Protein AF-A0A7S0IUA3-F1 (afdb_monomer_lite)

Sequence (162 aa):
GVTVDDGEFAYEVHWELECDGDKELFGGAPFERAIWLSPSSSCKLTMRDDFENGWGGIYWRGIGQILTMDEGLFEQIHTFTVPDALPSSPPPSPPALPLPPSPSPPPRLLPPDVPLPPLLSPSPPPALRFGVTVDDGEFAYEVHWELECDGDKELFGGAPFE

Secondary structure (DSSP, 8-state):
-EEE---TTGGGEEEEEEETTEEEEEE-SSEEE-----TT-EEEEEEEESSSSTTTT--EEETTEEE-PPTT-SEEEEEEE--SSPPP-PPPPPPPPPPPPPPPPPPPPPPP-PPPPPPP-PPPPP-------B---TTGGG--EEEEETTEEEEEE-SSB-

Structure (mmCIF, N/CA/C/O backbone):
data_AF-A0A7S0IUA3-F1
#
_entry.id   AF-A0A7S0IUA3-F1
#
loop_
_atom_site.group_PDB
_atom_site.id
_atom_site.type_symbol
_atom_site.label_atom_id
_atom_site.label_alt_id
_atom_site.label_comp_id
_atom_site.label_asym_id
_atom_site.label_entity_id
_atom_site.label_seq_id
_atom_site.pdbx_PDB_ins_code
_atom_site.Cartn_x
_atom_site.Cartn_y
_atom_site.Cartn_z
_atom_site.occupancy
_atom_site.B_iso_or_equiv
_atom_site.auth_seq_id
_atom_site.auth_comp_id
_atom_site.auth_asym_id
_atom_site.auth_atom_id
_atom_site.pdbx_PDB_model_num
ATOM 1 N N . GLY A 1 1 ? -8.321 -4.566 1.102 1.00 74.06 1 GLY A N 1
ATOM 2 C CA . GLY A 1 1 ? -6.933 -5.060 1.089 1.00 74.06 1 GLY A CA 1
ATOM 3 C C . GLY A 1 1 ? -6.043 -4.069 0.381 1.00 74.06 1 GLY A C 1
ATOM 4 O O . GLY A 1 1 ? -6.567 -3.145 -0.233 1.00 74.06 1 GLY A O 1
ATOM 5 N N . VAL A 1 2 ? -4.737 -4.261 0.510 1.00 81.06 2 VAL A N 1
ATOM 6 C CA . VAL A 1 2 ? -3.687 -3.583 -0.248 1.00 81.06 2 VAL A CA 1
ATOM 7 C C . VAL A 1 2 ? -3.060 -4.602 -1.190 1.00 81.06 2 VAL A C 1
ATOM 9 O O . VAL A 1 2 ? -2.779 -5.728 -0.786 1.00 81.06 2 VAL A O 1
ATOM 12 N N . THR A 1 3 ? -2.857 -4.189 -2.430 1.00 82.75 3 THR A N 1
ATOM 13 C CA . THR A 1 3 ? -2.305 -4.983 -3.525 1.00 82.75 3 THR A CA 1
ATOM 14 C C . THR A 1 3 ? -1.357 -4.112 -4.326 1.00 82.75 3 THR A C 1
ATOM 16 O O . THR A 1 3 ? -1.696 -2.972 -4.638 1.00 82.75 3 THR A O 1
ATOM 19 N N . VAL A 1 4 ? -0.195 -4.646 -4.670 1.00 82.00 4 VAL A N 1
ATOM 20 C CA . VAL A 1 4 ? 0.762 -4.033 -5.585 1.00 82.00 4 VAL A CA 1
ATOM 21 C C . VAL A 1 4 ? 1.103 -5.066 -6.639 1.00 82.00 4 VAL A C 1
ATOM 23 O O . VAL A 1 4 ? 1.463 -6.194 -6.296 1.00 82.00 4 VAL A O 1
ATOM 26 N N . ASP A 1 5 ? 0.925 -4.679 -7.900 1.00 79.81 5 ASP A N 1
ATOM 27 C CA . ASP A 1 5 ? 1.157 -5.567 -9.037 1.00 79.81 5 ASP A CA 1
ATOM 28 C C . ASP A 1 5 ? 2.613 -6.031 -9.092 1.00 79.81 5 ASP A C 1
ATOM 30 O O . ASP A 1 5 ? 3.524 -5.310 -8.691 1.00 79.81 5 ASP A O 1
ATOM 34 N N . ASP A 1 6 ? 2.822 -7.231 -9.625 1.00 78.88 6 ASP A N 1
ATOM 35 C CA . ASP A 1 6 ? 4.148 -7.675 -10.040 1.00 78.88 6 ASP A CA 1
ATOM 36 C C . ASP A 1 6 ? 4.574 -6.961 -11.333 1.00 78.88 6 ASP A C 1
ATOM 38 O O . ASP A 1 6 ? 3.730 -6.508 -12.115 1.00 78.88 6 ASP A O 1
ATOM 42 N N . GLY A 1 7 ? 5.875 -6.881 -11.595 1.00 72.56 7 GLY A N 1
ATOM 43 C CA . GLY A 1 7 ? 6.377 -6.234 -12.802 1.00 72.56 7 GLY A CA 1
ATOM 44 C C . GLY A 1 7 ? 7.889 -6.302 -12.967 1.00 72.56 7 GLY A C 1
ATOM 45 O O . GLY A 1 7 ? 8.626 -6.680 -12.063 1.00 72.56 7 GLY A O 1
ATOM 46 N N . GLU A 1 8 ? 8.360 -5.897 -14.147 1.00 70.56 8 GLU A N 1
ATOM 47 C CA . GLU A 1 8 ? 9.785 -5.937 -14.516 1.00 70.56 8 GLU A CA 1
ATOM 48 C C . GLU A 1 8 ? 10.671 -5.100 -13.572 1.00 70.56 8 GLU A C 1
ATOM 50 O O . GLU A 1 8 ? 11.826 -5.449 -13.342 1.00 70.56 8 GLU A O 1
ATOM 55 N N . PHE A 1 9 ? 10.098 -4.060 -12.961 1.00 72.12 9 PHE A N 1
ATOM 56 C CA . PHE A 1 9 ? 10.771 -3.120 -12.056 1.00 72.12 9 PHE A CA 1
ATOM 57 C C . PHE A 1 9 ? 10.343 -3.293 -10.593 1.00 72.12 9 PHE A C 1
ATOM 59 O O . PHE A 1 9 ? 10.510 -2.398 -9.770 1.00 72.12 9 PHE A O 1
ATOM 66 N N . ALA A 1 10 ? 9.779 -4.452 -10.239 1.00 73.75 10 ALA A N 1
ATOM 67 C CA . ALA A 1 10 ? 9.229 -4.694 -8.906 1.00 73.75 10 ALA A CA 1
ATOM 68 C C . ALA A 1 10 ? 10.253 -4.519 -7.764 1.00 73.75 10 ALA A C 1
ATOM 70 O O . ALA A 1 10 ? 9.881 -4.174 -6.643 1.00 73.75 10 ALA A O 1
ATOM 71 N N . TYR A 1 11 ? 11.543 -4.705 -8.060 1.00 74.75 11 TYR A N 1
ATOM 72 C CA . TYR A 1 11 ? 12.641 -4.546 -7.105 1.00 74.75 11 TYR A CA 1
ATOM 73 C C . TYR A 1 11 ? 12.950 -3.085 -6.733 1.00 74.75 11 TYR A C 1
ATOM 75 O O . TYR A 1 11 ? 13.645 -2.867 -5.747 1.00 74.75 11 TYR A O 1
ATOM 83 N N . GLU A 1 12 ? 12.457 -2.111 -7.503 1.00 76.81 12 GLU A N 1
ATOM 84 C CA . GLU A 1 12 ? 12.667 -0.663 -7.298 1.00 76.81 12 GLU A CA 1
ATOM 85 C C . GLU A 1 12 ? 11.502 -0.032 -6.515 1.00 76.81 12 GLU A C 1
ATOM 87 O O . GLU A 1 12 ? 11.589 1.085 -6.004 1.00 76.81 12 GLU A O 1
ATOM 92 N N . VAL A 1 13 ? 10.391 -0.768 -6.412 1.00 78.12 13 VAL A N 1
ATOM 93 C CA . VAL A 1 13 ? 9.136 -0.300 -5.835 1.00 78.12 13 VAL A CA 1
ATOM 94 C C . VAL A 1 13 ? 9.175 -0.421 -4.321 1.00 78.12 13 VAL A C 1
ATOM 96 O O . VAL A 1 13 ? 9.210 -1.518 -3.763 1.00 78.12 13 VAL A O 1
ATOM 99 N N . HIS A 1 14 ? 9.051 0.718 -3.644 1.00 86.19 14 HIS A N 1
ATOM 100 C CA . HIS A 1 14 ? 8.936 0.776 -2.194 1.00 86.19 14 HIS A CA 1
ATOM 101 C C . HIS A 1 14 ? 7.779 1.668 -1.775 1.00 86.19 14 HIS A C 1
ATOM 103 O O . HIS A 1 14 ? 7.613 2.773 -2.278 1.00 86.19 14 HIS A O 1
ATOM 109 N N . TRP A 1 15 ? 6.985 1.231 -0.803 1.00 88.62 15 TRP A N 1
ATOM 110 C CA . TRP A 1 15 ? 5.902 2.057 -0.283 1.00 88.62 15 TRP A CA 1
ATOM 111 C C . TRP A 1 15 ? 5.662 1.852 1.203 1.00 88.62 15 TRP A C 1
ATOM 113 O O . TRP A 1 15 ? 6.002 0.827 1.797 1.00 88.62 15 TRP A O 1
ATOM 123 N N . GLU A 1 16 ? 5.063 2.869 1.800 1.00 88.31 16 GLU A N 1
ATOM 124 C CA . GLU A 1 16 ? 4.736 2.943 3.211 1.00 88.31 16 GLU A CA 1
ATOM 125 C C . GLU A 1 16 ? 3.370 3.596 3.381 1.00 88.31 16 GLU A C 1
ATOM 127 O O . GLU A 1 16 ? 3.117 4.659 2.825 1.00 88.31 16 GLU A O 1
ATOM 132 N N . LEU A 1 17 ? 2.495 2.952 4.143 1.00 86.19 17 LEU A N 1
ATOM 133 C CA . LEU A 1 17 ? 1.171 3.434 4.490 1.00 86.19 17 LEU A CA 1
ATOM 134 C C . LEU A 1 17 ? 1.113 3.694 5.998 1.00 86.19 17 LEU A C 1
ATOM 136 O O . LEU A 1 17 ? 1.373 2.808 6.816 1.00 86.19 17 LEU A O 1
ATOM 140 N N . GLU A 1 18 ? 0.737 4.915 6.345 1.00 86.44 18 GLU A N 1
ATOM 141 C CA . GLU A 1 18 ? 0.524 5.380 7.712 1.00 86.44 18 GLU A CA 1
ATOM 142 C C . GLU A 1 18 ? -0.904 5.916 7.812 1.00 86.44 18 GLU A C 1
ATOM 144 O O . GLU A 1 18 ? -1.248 6.828 7.059 1.00 86.44 18 GLU A O 1
ATOM 149 N N . CYS A 1 19 ? -1.737 5.385 8.705 1.00 84.69 19 CYS A N 1
ATOM 150 C CA . CYS A 1 19 ? -3.079 5.919 8.950 1.00 84.69 19 CYS A CA 1
ATOM 151 C C . CYS A 1 19 ? -3.223 6.368 10.405 1.00 84.69 19 CYS A C 1
ATOM 153 O O . CYS A 1 19 ? -2.641 5.787 11.313 1.00 84.69 19 CYS A O 1
ATOM 155 N N . ASP A 1 20 ? -3.936 7.477 10.611 1.00 82.12 20 ASP A N 1
ATOM 156 C CA . ASP A 1 20 ? -4.148 8.136 11.910 1.00 82.12 20 ASP A CA 1
ATOM 157 C C . ASP A 1 20 ? -2.858 8.467 12.699 1.00 82.12 20 ASP A C 1
ATOM 159 O O . ASP A 1 20 ? -2.897 8.768 13.891 1.00 82.12 20 ASP A O 1
ATOM 163 N N . GLY A 1 21 ? -1.716 8.515 12.001 1.00 68.06 21 GLY A N 1
ATOM 164 C CA . GLY A 1 21 ? -0.397 8.807 12.567 1.00 68.06 21 GLY A CA 1
ATOM 165 C C . GLY A 1 21 ? 0.377 7.573 13.038 1.00 68.06 21 GLY A C 1
ATOM 166 O O . GLY A 1 21 ? 1.519 7.723 13.474 1.00 68.06 21 GLY A O 1
ATOM 167 N N . ASP A 1 22 ? -0.199 6.377 12.908 1.00 70.19 22 ASP A N 1
ATOM 168 C CA . ASP A 1 22 ? 0.471 5.107 13.163 1.00 70.19 22 ASP A CA 1
ATOM 169 C C . ASP A 1 22 ? 0.944 4.481 11.844 1.00 70.19 22 ASP A C 1
ATOM 171 O O . ASP A 1 22 ? 0.23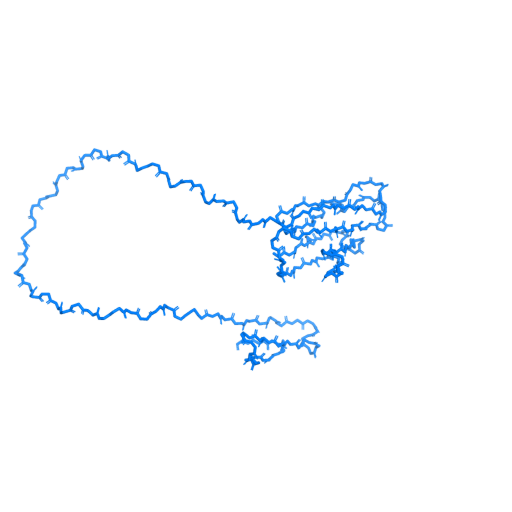1 4.441 10.838 1.00 70.19 22 ASP A O 1
ATOM 175 N N . LYS A 1 23 ? 2.193 4.002 11.823 1.00 67.88 23 LYS A N 1
ATOM 176 C CA . LYS A 1 23 ? 2.744 3.287 10.667 1.00 67.88 23 LYS A CA 1
ATOM 177 C C . LYS A 1 23 ? 2.158 1.883 10.641 1.00 67.88 23 LYS A C 1
ATOM 179 O O . LYS A 1 23 ? 2.546 1.030 11.439 1.00 67.88 23 LYS A O 1
ATOM 184 N N . GLU A 1 24 ? 1.258 1.637 9.704 1.00 73.94 24 GLU A N 1
ATOM 185 C CA . GLU A 1 24 ? 0.489 0.395 9.662 1.00 73.94 24 GLU A CA 1
ATOM 186 C C . GLU A 1 24 ? 1.065 -0.620 8.678 1.00 73.94 24 GLU A C 1
ATOM 188 O O . GLU A 1 24 ? 0.925 -1.828 8.883 1.00 73.94 24 GLU A O 1
ATOM 193 N N . LEU A 1 25 ? 1.711 -0.162 7.598 1.00 84.56 25 LEU A N 1
ATOM 194 C CA . LEU A 1 25 ? 2.167 -1.076 6.559 1.00 84.56 25 LEU A CA 1
ATOM 195 C C . LEU A 1 25 ? 3.319 -0.519 5.724 1.00 84.56 25 LEU A C 1
ATOM 197 O O . LEU A 1 25 ? 3.410 0.673 5.462 1.00 84.56 25 LEU A O 1
ATOM 201 N N . PHE A 1 26 ? 4.193 -1.405 5.265 1.00 88.19 26 PHE A N 1
ATOM 202 C CA . PHE A 1 26 ? 5.214 -1.104 4.270 1.00 88.19 26 PHE A CA 1
ATOM 203 C C . PHE A 1 26 ? 5.432 -2.331 3.391 1.00 88.19 26 PHE A C 1
ATOM 205 O O . PHE A 1 26 ? 5.167 -3.460 3.817 1.00 88.19 26 PHE A O 1
ATOM 212 N N . GLY A 1 27 ? 5.921 -2.118 2.176 1.00 88.31 27 GLY A N 1
ATOM 213 C CA . GLY A 1 27 ? 6.166 -3.207 1.245 1.00 88.31 27 GLY A CA 1
ATOM 214 C C . GLY A 1 27 ? 6.864 -2.757 -0.029 1.00 88.31 27 GLY A C 1
ATOM 215 O O . GLY A 1 27 ? 7.292 -1.609 -0.154 1.00 88.31 27 GLY A O 1
ATOM 216 N N . GLY A 1 28 ? 6.967 -3.700 -0.959 1.00 87.19 28 GLY A N 1
ATOM 217 C CA . GLY A 1 28 ? 7.377 -3.457 -2.336 1.00 87.19 28 GLY A CA 1
ATOM 218 C C . GLY A 1 28 ? 6.394 -4.089 -3.310 1.00 87.19 28 GLY A C 1
ATOM 219 O O . GLY A 1 28 ? 5.208 -4.212 -2.984 1.00 87.19 28 GLY A O 1
ATOM 220 N N . ALA A 1 29 ? 6.885 -4.482 -4.477 1.00 84.12 29 ALA A N 1
ATOM 221 C CA . ALA A 1 29 ? 6.145 -5.259 -5.459 1.00 84.12 29 ALA A CA 1
ATOM 222 C C . ALA A 1 29 ? 6.767 -6.664 -5.621 1.00 84.12 29 ALA A C 1
ATOM 224 O O . ALA A 1 29 ? 7.988 -6.798 -5.522 1.00 84.12 29 ALA A O 1
ATOM 225 N N . PRO A 1 30 ? 5.957 -7.707 -5.877 1.00 85.25 30 PRO A N 1
ATOM 226 C CA . PRO A 1 30 ? 4.509 -7.737 -5.685 1.00 85.25 30 PRO A CA 1
ATOM 227 C C . PRO A 1 30 ? 4.135 -7.735 -4.195 1.00 85.25 30 PRO A C 1
ATOM 229 O O . PRO A 1 30 ? 4.930 -8.099 -3.326 1.00 85.25 30 PRO A O 1
ATOM 232 N N . PHE A 1 31 ? 2.898 -7.351 -3.884 1.00 84.75 31 PHE A N 1
ATOM 233 C CA . PHE A 1 31 ? 2.375 -7.420 -2.519 1.00 84.75 31 PHE A CA 1
ATOM 234 C C . PHE A 1 31 ? 0.868 -7.651 -2.517 1.00 84.75 31 PHE A C 1
ATOM 236 O O . PHE A 1 31 ? 0.150 -7.015 -3.278 1.00 84.75 31 PHE A O 1
ATOM 243 N N . GLU A 1 32 ? 0.364 -8.489 -1.614 1.00 88.19 32 GLU A N 1
ATOM 244 C CA . GLU A 1 32 ? -1.070 -8.650 -1.378 1.00 88.19 32 GLU A CA 1
ATOM 245 C C . GLU A 1 32 ? -1.332 -8.920 0.105 1.00 88.19 32 GLU A C 1
ATOM 247 O O . GLU A 1 32 ? -0.784 -9.849 0.699 1.00 88.19 32 GLU A O 1
ATOM 252 N N . ARG A 1 33 ? -2.161 -8.083 0.737 1.00 81.62 33 ARG A N 1
ATOM 253 C CA . ARG A 1 33 ? -2.582 -8.275 2.129 1.00 81.62 33 ARG A CA 1
ATOM 254 C C . ARG A 1 33 ? -3.939 -7.641 2.402 1.00 81.62 33 ARG A C 1
ATOM 256 O O . ARG A 1 33 ? -4.195 -6.486 2.058 1.00 81.62 33 ARG A O 1
ATOM 263 N N . ALA A 1 34 ? -4.809 -8.356 3.109 1.00 80.88 34 ALA A N 1
ATOM 264 C CA . ALA A 1 34 ? -5.999 -7.754 3.700 1.00 80.88 34 ALA A CA 1
ATOM 265 C C . ALA A 1 34 ? -5.617 -6.915 4.933 1.00 80.88 34 ALA A C 1
ATOM 267 O O . ALA A 1 34 ? -4.919 -7.398 5.819 1.00 80.88 34 ALA A O 1
ATOM 268 N N . ILE A 1 35 ? -6.087 -5.669 4.992 1.00 77.06 35 ILE A N 1
ATOM 269 C CA . ILE A 1 35 ? -5.940 -4.792 6.158 1.00 77.06 35 ILE A CA 1
ATOM 270 C C . ILE A 1 35 ? -7.312 -4.282 6.585 1.00 77.06 35 ILE A C 1
ATOM 272 O O . ILE A 1 35 ? -8.184 -4.078 5.733 1.00 77.06 35 ILE A O 1
ATOM 276 N N . TRP A 1 36 ? -7.478 -4.087 7.889 1.00 76.44 36 TRP A N 1
ATOM 277 C CA . TRP A 1 36 ? -8.691 -3.569 8.510 1.00 76.44 36 TRP A CA 1
ATOM 278 C C . TRP A 1 36 ? -8.389 -2.181 9.053 1.00 76.44 36 TRP A C 1
ATOM 280 O O . TRP A 1 36 ? -7.563 -2.051 9.949 1.00 76.44 36 TRP A O 1
ATOM 290 N N . LEU A 1 37 ? -9.041 -1.166 8.494 1.00 78.81 37 LEU A N 1
ATOM 291 C CA . LEU A 1 37 ? -8.891 0.224 8.911 1.00 78.81 37 LEU A CA 1
ATOM 292 C C . LEU A 1 37 ? -10.236 0.769 9.362 1.00 78.81 37 LEU A C 1
ATOM 294 O O . LEU A 1 37 ? -11.284 0.318 8.885 1.00 78.81 37 LEU A O 1
ATOM 298 N N . SER A 1 38 ? -10.201 1.752 10.256 1.00 80.44 38 SER A N 1
ATOM 299 C CA . SER A 1 38 ? -11.421 2.433 10.667 1.00 80.44 38 SER A CA 1
ATOM 300 C C . SER A 1 38 ? -11.938 3.321 9.527 1.00 80.44 38 SER A C 1
ATOM 302 O O . SER A 1 38 ? -11.151 3.931 8.797 1.00 80.44 38 SER A O 1
ATOM 304 N N . PRO A 1 39 ? -13.263 3.397 9.327 1.00 78.56 39 PRO A N 1
ATOM 305 C CA . PRO A 1 39 ? -13.840 4.337 8.378 1.00 78.56 39 PRO A CA 1
ATOM 306 C C . PRO A 1 39 ? -13.475 5.771 8.772 1.00 78.56 39 PRO A C 1
ATOM 308 O O . PRO A 1 39 ? -13.355 6.090 9.955 1.00 78.56 39 PRO A O 1
ATOM 311 N N . SER A 1 40 ? -13.292 6.638 7.776 1.00 77.94 40 SER A N 1
ATOM 312 C CA . SER A 1 40 ? -12.874 8.033 7.956 1.00 77.94 40 SER A CA 1
ATOM 313 C C . SER A 1 40 ? -11.468 8.249 8.552 1.00 77.94 40 SER A C 1
ATOM 315 O O . SER A 1 40 ? -11.095 9.403 8.771 1.00 77.94 40 SER A O 1
ATOM 317 N N . SER A 1 41 ? -10.657 7.198 8.739 1.00 83.56 41 SER A N 1
ATOM 318 C CA . SER A 1 41 ? -9.236 7.332 9.097 1.00 83.56 41 SER A CA 1
ATOM 319 C C . SER A 1 41 ? -8.454 8.077 8.016 1.00 83.56 41 SER A C 1
ATOM 321 O O . SER A 1 41 ? -8.690 7.887 6.817 1.00 83.56 41 SER A O 1
ATOM 323 N N . SER A 1 42 ? -7.519 8.932 8.430 1.00 84.94 42 SER A N 1
ATOM 324 C CA . SER A 1 42 ? -6.671 9.695 7.510 1.00 84.94 42 SER A CA 1
ATOM 325 C C . SER A 1 42 ? -5.396 8.919 7.220 1.00 84.94 42 SER A C 1
ATOM 327 O O . SER A 1 42 ? -4.575 8.742 8.113 1.00 84.94 42 SER A O 1
ATOM 329 N N . CYS A 1 43 ? -5.197 8.525 5.968 1.00 87.12 43 CYS A N 1
ATOM 330 C CA . CYS A 1 43 ? -4.046 7.759 5.520 1.00 87.12 43 CYS A CA 1
ATOM 331 C C . CYS A 1 43 ? -3.077 8.603 4.685 1.00 87.12 43 CYS A C 1
ATOM 333 O O . CYS A 1 43 ? -3.476 9.459 3.892 1.00 87.12 43 CYS A O 1
ATOM 335 N N . LYS A 1 44 ? -1.789 8.318 4.846 1.00 90.31 44 LYS A N 1
ATOM 336 C CA . LYS A 1 44 ? -0.657 8.873 4.112 1.00 90.31 44 LYS A CA 1
ATOM 337 C C . LYS A 1 44 ? 0.120 7.711 3.503 1.00 90.31 44 LYS A C 1
ATOM 339 O O . LYS A 1 44 ? 0.694 6.900 4.223 1.00 90.31 44 LYS A O 1
ATOM 344 N N . LEU A 1 45 ? 0.120 7.640 2.178 1.00 87.75 45 LEU A N 1
ATOM 345 C CA . LEU A 1 45 ? 0.919 6.710 1.393 1.00 87.75 45 LEU A CA 1
ATOM 346 C C . LEU A 1 45 ? 2.170 7.433 0.892 1.00 87.75 45 LEU A C 1
ATOM 348 O O . LEU A 1 45 ? 2.060 8.395 0.137 1.00 87.75 45 LEU A O 1
ATOM 352 N N . THR A 1 46 ? 3.342 6.954 1.280 1.00 88.25 46 THR A N 1
ATOM 353 C CA . THR A 1 46 ? 4.630 7.371 0.728 1.00 88.25 46 THR A CA 1
ATOM 354 C C . THR A 1 46 ? 5.095 6.308 -0.257 1.00 88.25 46 THR A C 1
ATOM 356 O O . THR A 1 46 ? 5.296 5.159 0.126 1.00 88.25 46 THR A O 1
ATOM 359 N N . MET A 1 47 ? 5.263 6.687 -1.516 1.00 87.44 47 MET A N 1
ATOM 360 C CA . MET A 1 47 ? 5.759 5.854 -2.610 1.00 87.44 47 MET A CA 1
ATOM 361 C C . MET A 1 47 ? 7.185 6.287 -2.930 1.00 87.44 47 MET A C 1
ATOM 363 O O . MET A 1 47 ? 7.463 7.482 -2.976 1.00 87.44 47 MET A O 1
ATOM 367 N N . ARG A 1 48 ? 8.088 5.331 -3.113 1.00 84.75 48 ARG A N 1
ATOM 368 C CA . ARG A 1 48 ? 9.492 5.548 -3.446 1.00 84.75 48 ARG A CA 1
ATOM 369 C C . ARG A 1 48 ? 9.880 4.709 -4.648 1.00 84.75 48 ARG A C 1
ATOM 371 O O . ARG A 1 48 ? 9.343 3.616 -4.849 1.00 84.75 48 ARG A O 1
ATOM 378 N N . ASP A 1 49 ? 10.791 5.270 -5.421 1.00 81.62 49 ASP A N 1
ATOM 379 C CA . ASP A 1 49 ? 11.354 4.685 -6.625 1.00 81.62 49 ASP A CA 1
ATOM 380 C C . ASP A 1 49 ? 12.843 5.033 -6.679 1.00 81.62 49 ASP A C 1
ATOM 382 O O . ASP A 1 49 ? 13.218 6.207 -6.668 1.00 81.62 49 ASP A O 1
ATOM 386 N N . ASP A 1 50 ? 13.689 4.008 -6.699 1.00 75.69 50 ASP A N 1
ATOM 387 C CA . ASP A 1 50 ? 15.140 4.167 -6.604 1.00 75.69 50 ASP A CA 1
ATOM 388 C C . ASP A 1 50 ? 15.776 4.715 -7.892 1.00 75.69 50 ASP A C 1
ATOM 390 O O . ASP A 1 50 ? 16.882 5.262 -7.840 1.00 75.69 50 ASP A O 1
ATOM 394 N N . PHE A 1 51 ? 15.101 4.585 -9.039 1.00 77.81 51 PHE A N 1
ATOM 395 C CA . PHE A 1 51 ? 15.647 4.958 -10.349 1.00 77.81 51 PHE A CA 1
ATOM 396 C C . PHE A 1 51 ? 14.958 6.173 -10.985 1.00 77.81 51 PHE A C 1
ATOM 398 O O . PHE A 1 51 ? 15.357 6.606 -12.070 1.00 77.81 51 PHE A O 1
ATOM 405 N N . GLU A 1 52 ? 14.003 6.778 -10.273 1.00 79.94 52 GLU A N 1
ATOM 406 C CA . GLU A 1 52 ? 13.272 7.995 -10.651 1.00 79.94 52 GLU A CA 1
ATOM 407 C C . GLU A 1 52 ? 12.624 7.922 -12.048 1.00 79.94 52 GLU A C 1
ATOM 409 O O . GLU A 1 52 ? 12.385 8.937 -12.702 1.00 79.94 52 GLU A O 1
ATOM 414 N N . ASN A 1 53 ? 12.333 6.726 -12.541 1.00 77.00 53 ASN A N 1
ATOM 415 C CA . ASN A 1 53 ? 11.627 6.449 -13.792 1.00 77.00 53 ASN A CA 1
ATOM 416 C C . ASN A 1 53 ? 10.146 6.127 -13.545 1.00 77.00 53 ASN A C 1
ATOM 418 O O . ASN A 1 53 ? 9.440 5.697 -14.458 1.00 77.00 53 ASN A O 1
ATOM 422 N N . GLY A 1 54 ? 9.672 6.353 -12.320 1.00 80.56 54 GLY A 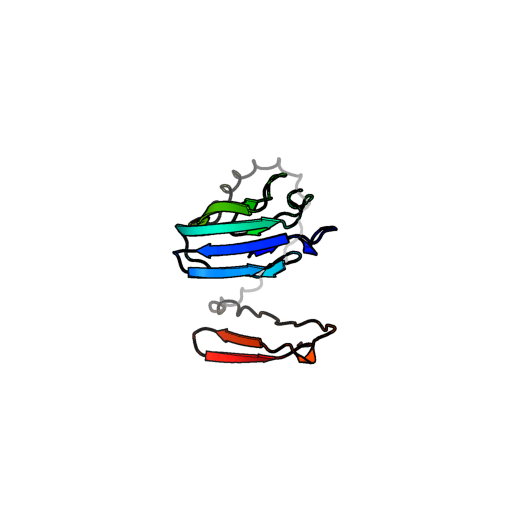N 1
ATOM 423 C CA . GLY A 1 54 ? 8.353 5.957 -11.874 1.00 80.56 54 GLY A CA 1
ATOM 424 C C . GLY A 1 54 ? 8.242 4.439 -11.759 1.00 80.56 54 GLY A C 1
ATOM 425 O O . GLY A 1 54 ? 9.161 3.671 -12.012 1.00 80.56 54 GLY A O 1
ATOM 426 N N . TRP A 1 55 ? 7.046 3.967 -11.428 1.00 81.12 55 TRP A N 1
ATOM 427 C CA . TRP A 1 55 ? 6.824 2.541 -11.173 1.00 81.12 55 TRP A CA 1
ATOM 428 C C . TRP A 1 55 ? 6.618 1.694 -12.442 1.00 81.12 55 TRP A C 1
ATOM 430 O O . TRP A 1 55 ? 6.153 0.559 -12.362 1.00 81.12 55 TRP A O 1
ATOM 440 N N . GLY A 1 56 ? 6.906 2.232 -13.633 1.00 76.06 56 GLY A N 1
ATOM 441 C CA . GLY A 1 56 ? 6.896 1.464 -14.886 1.00 76.06 56 GLY A CA 1
ATOM 442 C C . GLY A 1 56 ? 5.562 0.781 -15.231 1.00 76.06 56 GLY A C 1
ATOM 443 O O . GLY A 1 56 ? 5.551 -0.222 -15.941 1.00 76.06 56 GLY A O 1
ATOM 444 N N . GLY A 1 57 ? 4.436 1.298 -14.724 1.00 77.44 57 GLY A N 1
ATOM 445 C CA . GLY A 1 57 ? 3.109 0.690 -14.882 1.00 77.44 57 GLY A CA 1
ATOM 446 C C . GLY A 1 57 ? 2.693 -0.262 -13.753 1.00 77.44 57 GLY A C 1
ATOM 447 O O . GLY A 1 57 ? 1.653 -0.903 -13.875 1.00 77.44 57 GLY A O 1
ATOM 448 N N . ILE A 1 58 ? 3.459 -0.347 -12.663 1.00 79.31 58 ILE A N 1
ATOM 449 C CA . ILE A 1 58 ? 3.044 -0.996 -11.415 1.00 79.31 58 ILE A CA 1
ATOM 450 C C . ILE A 1 58 ? 2.150 -0.032 -10.632 1.00 79.31 58 ILE A C 1
ATOM 452 O O . ILE A 1 58 ? 2.466 1.146 -10.464 1.00 79.31 58 ILE A O 1
ATOM 456 N N . TYR A 1 59 ?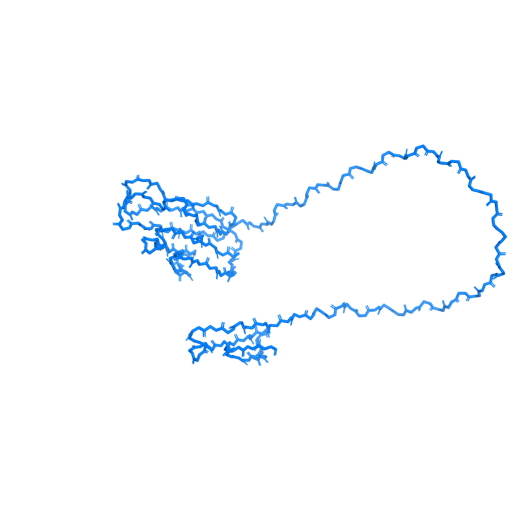 1.029 -0.544 -10.125 1.00 85.38 59 TYR A N 1
ATOM 457 C CA . TYR A 1 59 ? 0.058 0.248 -9.378 1.00 85.38 59 TYR A CA 1
ATOM 458 C C . TYR A 1 59 ? -0.062 -0.236 -7.939 1.00 85.38 59 TYR A C 1
ATOM 460 O O . TYR A 1 59 ? -0.191 -1.433 -7.676 1.00 85.38 59 TYR A O 1
ATOM 468 N N . TRP A 1 60 ? -0.130 0.715 -7.012 1.00 86.81 60 TRP A N 1
ATOM 469 C CA . TRP A 1 60 ? -0.615 0.482 -5.662 1.00 86.81 60 TRP A CA 1
ATOM 470 C C . TRP A 1 60 ? -2.142 0.555 -5.647 1.00 86.81 60 TRP A C 1
ATOM 472 O O . TRP A 1 60 ? -2.739 1.536 -6.092 1.00 86.81 60 TRP A O 1
ATOM 482 N N . ARG A 1 61 ? -2.799 -0.477 -5.121 1.00 86.50 61 ARG A N 1
ATOM 483 C CA . ARG A 1 61 ? -4.255 -0.535 -4.972 1.00 86.50 61 ARG A CA 1
ATOM 484 C C . ARG A 1 61 ? -4.623 -0.852 -3.544 1.00 86.50 61 ARG A C 1
ATOM 486 O O . ARG A 1 61 ? -4.279 -1.913 -3.034 1.00 86.50 61 ARG A O 1
ATOM 493 N N . GLY A 1 62 ? -5.397 0.019 -2.920 1.00 84.81 62 GLY A N 1
ATOM 494 C CA . GLY A 1 62 ? -5.869 -0.200 -1.565 1.00 84.81 62 GLY A CA 1
ATOM 495 C C . GLY A 1 62 ? -6.823 0.888 -1.119 1.00 84.81 62 GLY A C 1
ATOM 496 O O . GLY A 1 62 ? -6.780 2.005 -1.620 1.00 84.81 62 GLY A O 1
ATOM 497 N N . ILE A 1 63 ? -7.718 0.554 -0.186 1.00 82.56 63 ILE A N 1
ATOM 498 C CA . ILE A 1 63 ? -8.592 1.544 0.474 1.00 82.56 63 ILE A CA 1
ATOM 499 C C . ILE A 1 63 ? -9.442 2.332 -0.558 1.00 82.56 63 ILE A C 1
ATOM 501 O O . ILE A 1 63 ? -9.721 3.518 -0.427 1.00 82.56 63 ILE A O 1
ATOM 505 N N . GLY A 1 64 ? -9.842 1.663 -1.645 1.00 79.75 64 GLY A N 1
ATOM 506 C CA . GLY A 1 64 ? -10.606 2.278 -2.737 1.00 79.75 64 GLY A CA 1
ATOM 507 C C . GLY A 1 64 ? -9.799 3.197 -3.664 1.00 79.75 64 GLY A C 1
ATOM 508 O O . GLY A 1 64 ? -10.391 3.820 -4.539 1.00 79.75 64 GLY A O 1
ATOM 509 N N . GLN A 1 65 ? -8.478 3.268 -3.502 1.00 81.00 65 GLN A N 1
ATOM 510 C CA . GLN A 1 65 ? -7.571 4.036 -4.350 1.00 81.00 65 GLN A CA 1
ATOM 511 C C . GLN A 1 65 ? -6.790 3.125 -5.300 1.00 81.00 65 GLN A C 1
ATOM 513 O O . GLN A 1 65 ? -6.526 1.957 -5.000 1.00 81.00 65 GLN A O 1
ATOM 518 N N . ILE A 1 66 ? -6.405 3.693 -6.441 1.00 86.81 66 ILE A N 1
ATOM 519 C CA . ILE A 1 66 ? -5.468 3.114 -7.406 1.00 86.81 66 ILE A CA 1
ATOM 520 C C . ILE A 1 66 ? -4.463 4.21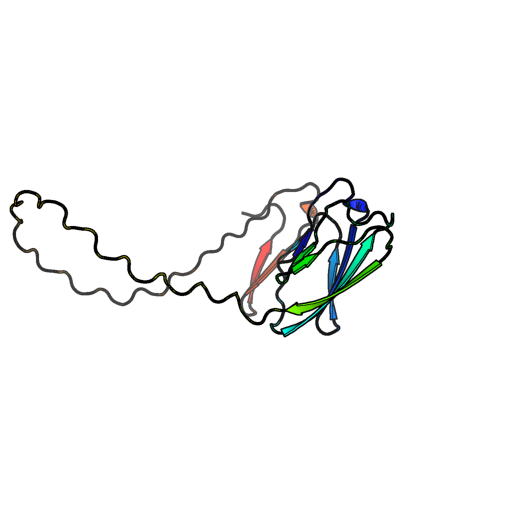5 -7.727 1.00 86.81 66 ILE A C 1
ATOM 522 O O . ILE A 1 66 ? -4.843 5.242 -8.287 1.00 86.81 66 ILE A O 1
ATOM 526 N N . LEU A 1 67 ? -3.209 4.018 -7.335 1.00 85.31 67 LEU A N 1
ATOM 527 C CA . LEU A 1 67 ? -2.152 5.022 -7.390 1.00 85.31 67 LEU A CA 1
ATOM 528 C C . LEU A 1 67 ? -0.914 4.448 -8.083 1.00 85.31 67 LEU A C 1
ATOM 530 O O . LEU A 1 67 ? -0.652 3.250 -8.027 1.00 85.31 67 LEU A O 1
ATOM 534 N N . THR A 1 68 ? -0.161 5.316 -8.743 1.00 87.31 68 THR A N 1
ATOM 535 C CA . THR A 1 68 ? 1.148 5.039 -9.347 1.00 87.31 68 THR A CA 1
ATOM 536 C C . THR A 1 68 ? 2.045 6.234 -9.071 1.00 87.31 68 THR A C 1
ATOM 538 O O . THR A 1 68 ? 1.537 7.314 -8.776 1.00 87.31 68 THR A O 1
ATOM 541 N N . MET A 1 69 ? 3.352 6.039 -9.186 1.00 81.81 69 MET A N 1
ATOM 542 C CA . MET A 1 69 ? 4.329 7.107 -9.041 1.00 81.81 69 MET A CA 1
ATOM 543 C C . MET A 1 69 ? 4.610 7.790 -10.385 1.00 81.81 69 MET A C 1
ATOM 545 O O . MET A 1 69 ? 4.713 7.107 -11.408 1.00 81.81 69 MET A O 1
ATOM 549 N N . ASP A 1 70 ? 4.717 9.121 -10.378 1.00 82.19 70 ASP A N 1
ATOM 550 C CA . ASP A 1 70 ? 5.124 9.905 -11.550 1.00 82.19 70 ASP A CA 1
ATOM 551 C C . ASP A 1 70 ? 6.627 9.743 -11.838 1.00 82.19 70 ASP A C 1
ATOM 553 O O . ASP A 1 70 ? 7.438 9.613 -10.918 1.00 82.19 70 ASP A O 1
ATOM 557 N N . GLU A 1 71 ? 7.005 9.795 -13.117 1.00 83.12 71 GLU A N 1
ATOM 558 C CA . GLU A 1 71 ? 8.410 9.765 -13.544 1.00 83.12 71 GLU A CA 1
ATOM 559 C C . GLU A 1 71 ? 9.171 11.017 -13.059 1.00 83.12 71 GLU A C 1
ATOM 561 O O . GLU A 1 71 ? 8.627 12.124 -13.001 1.00 83.12 71 GLU A O 1
ATOM 566 N N . GLY A 1 72 ? 10.462 10.866 -12.765 1.00 77.69 72 GLY A N 1
ATOM 567 C CA . GLY A 1 72 ? 11.361 11.942 -12.338 1.00 77.69 72 GLY A CA 1
ATOM 568 C C . GLY A 1 72 ? 11.290 12.288 -10.849 1.00 77.69 72 GLY A C 1
ATOM 569 O O . GLY A 1 72 ? 11.776 13.349 -10.451 1.00 77.69 72 GLY A O 1
ATOM 570 N N . LEU A 1 73 ? 10.662 11.437 -10.034 1.00 78.50 73 LEU A N 1
ATOM 571 C CA . LEU A 1 73 ? 10.572 11.591 -8.584 1.00 78.50 73 LEU A CA 1
ATOM 572 C C . LEU A 1 73 ? 11.263 10.415 -7.891 1.00 78.50 73 LEU A C 1
ATOM 574 O O . LEU A 1 73 ? 11.125 9.283 -8.326 1.00 78.50 73 LEU A O 1
ATOM 578 N N . PHE A 1 74 ? 11.950 10.679 -6.779 1.00 76.44 74 PHE A N 1
ATOM 579 C CA . PHE A 1 74 ? 12.448 9.632 -5.873 1.00 76.44 74 PHE A CA 1
ATOM 580 C C . PHE A 1 74 ? 11.402 9.242 -4.817 1.00 76.44 74 PHE A C 1
ATOM 582 O O . PHE A 1 74 ? 11.367 8.119 -4.318 1.00 76.44 74 PHE A O 1
ATOM 589 N N . GLU A 1 75 ? 10.526 10.186 -4.467 1.00 87.44 75 GLU A N 1
ATOM 590 C CA . GLU A 1 75 ? 9.470 9.998 -3.480 1.00 87.44 75 GLU A CA 1
ATOM 591 C C . GLU A 1 75 ? 8.214 10.779 -3.882 1.00 87.44 75 GLU A C 1
ATOM 593 O O . GLU A 1 75 ? 8.289 11.939 -4.295 1.00 87.44 75 GLU A O 1
ATOM 598 N N . GLN A 1 76 ? 7.051 10.154 -3.719 1.00 83.75 76 GLN A N 1
ATOM 599 C CA . GLN A 1 76 ? 5.748 10.775 -3.900 1.00 83.75 76 GLN A CA 1
ATOM 600 C C . GLN A 1 76 ? 4.824 10.430 -2.732 1.00 83.75 76 GLN A C 1
ATOM 602 O O . GLN A 1 76 ? 4.681 9.273 -2.349 1.00 83.75 76 GLN A O 1
ATOM 607 N N . ILE A 1 77 ? 4.165 11.448 -2.175 1.00 88.38 77 ILE A N 1
ATOM 608 C CA . ILE A 1 77 ? 3.255 11.289 -1.039 1.00 88.38 77 ILE A CA 1
ATOM 609 C C . ILE A 1 77 ? 1.822 11.545 -1.495 1.00 88.38 77 ILE A C 1
ATOM 611 O O . ILE A 1 77 ? 1.525 12.580 -2.092 1.00 88.38 77 ILE A O 1
ATOM 615 N N . HIS A 1 78 ? 0.926 10.623 -1.156 1.00 84.75 78 HIS A N 1
ATOM 616 C CA . HIS A 1 78 ? -0.510 10.742 -1.362 1.00 84.75 78 HIS A CA 1
ATOM 617 C C . HIS A 1 78 ? -1.245 10.665 -0.028 1.00 84.75 78 HIS A C 1
ATOM 619 O O . HIS A 1 78 ? -1.007 9.761 0.768 1.00 84.75 78 HIS A O 1
ATOM 625 N N . THR A 1 79 ? -2.168 11.593 0.217 1.00 88.75 79 THR A N 1
ATOM 626 C CA . THR A 1 79 ? -3.041 11.558 1.394 1.00 88.75 79 THR A CA 1
ATOM 627 C C . THR A 1 79 ? -4.487 11.353 0.978 1.00 88.75 79 THR A C 1
ATOM 629 O O . THR A 1 79 ? -4.976 11.969 0.032 1.00 88.75 79 THR A O 1
ATOM 632 N N . PHE A 1 80 ? -5.180 10.460 1.676 1.00 84.88 80 PHE A N 1
ATOM 633 C CA . PHE A 1 80 ? -6.579 10.136 1.418 1.00 84.88 80 PHE A CA 1
ATOM 634 C C . PHE A 1 80 ? -7.253 9.635 2.694 1.00 84.88 80 PHE A C 1
ATOM 636 O O . PHE A 1 80 ? -6.590 9.246 3.651 1.00 84.88 80 PHE A O 1
ATOM 643 N N . THR A 1 81 ? -8.582 9.640 2.715 1.00 84.56 81 THR A N 1
ATOM 644 C CA . THR A 1 81 ? -9.364 9.116 3.838 1.00 84.56 81 THR A CA 1
ATOM 645 C C . THR A 1 81 ? -9.980 7.766 3.497 1.00 84.56 81 THR A C 1
ATOM 647 O O . THR A 1 81 ? -10.364 7.516 2.351 1.00 84.56 81 THR A O 1
ATOM 650 N N . VAL A 1 82 ? -10.088 6.890 4.498 1.00 82.31 82 VAL A N 1
ATOM 651 C CA . VAL A 1 82 ? -10.787 5.610 4.359 1.00 82.31 82 VAL A CA 1
ATOM 652 C C . VAL A 1 82 ? -12.273 5.893 4.101 1.00 82.31 82 VAL A C 1
ATOM 654 O O . VAL A 1 82 ? -12.903 6.592 4.900 1.00 82.31 82 VAL A O 1
ATOM 657 N N . PRO A 1 83 ? -12.864 5.385 3.007 1.00 78.12 83 PRO A N 1
ATOM 658 C CA . PRO A 1 83 ? -14.272 5.619 2.719 1.00 78.12 83 PRO A CA 1
ATOM 659 C C . PRO A 1 83 ? -15.169 4.980 3.791 1.00 78.12 83 PRO A C 1
ATOM 661 O O . PRO A 1 83 ? -14.981 3.825 4.165 1.00 78.12 83 PRO A O 1
ATOM 664 N N . ASP A 1 84 ? -16.165 5.738 4.255 1.00 67.06 84 ASP A N 1
ATOM 665 C CA . ASP A 1 84 ? -17.055 5.369 5.369 1.00 67.06 84 ASP A CA 1
ATOM 666 C C . ASP A 1 84 ? -18.032 4.224 5.025 1.00 67.06 84 ASP A C 1
ATOM 668 O O . ASP A 1 84 ? -18.536 3.525 5.899 1.00 67.06 84 ASP A O 1
ATOM 672 N N . ALA A 1 85 ? -18.286 3.990 3.733 1.00 59.22 85 ALA A N 1
ATOM 673 C CA . ALA A 1 85 ? -19.182 2.940 3.267 1.00 59.22 85 ALA A CA 1
ATOM 674 C C . ALA A 1 85 ? -18.845 2.482 1.843 1.00 59.22 85 ALA A C 1
ATOM 676 O O . ALA A 1 85 ? -18.370 3.263 1.012 1.00 59.22 85 ALA A O 1
ATOM 677 N N . LEU A 1 86 ? -19.180 1.217 1.548 1.00 50.56 86 LEU A N 1
ATOM 678 C CA . LEU A 1 86 ? -19.319 0.710 0.179 1.00 50.56 86 LEU A CA 1
ATOM 679 C C . LEU A 1 86 ? -20.147 1.721 -0.640 1.00 50.56 86 LEU A C 1
ATOM 681 O O . LEU A 1 86 ? -21.130 2.245 -0.097 1.00 50.56 86 LEU A O 1
ATOM 685 N N . PRO A 1 87 ? -19.847 1.965 -1.933 1.00 51.72 87 PRO A N 1
ATOM 686 C CA . PRO A 1 87 ? -20.818 2.624 -2.795 1.00 51.72 87 PRO A CA 1
ATOM 687 C C . PRO A 1 87 ? -22.140 1.874 -2.634 1.00 51.72 87 PRO A C 1
ATOM 689 O O . PRO A 1 87 ? -22.205 0.663 -2.859 1.00 51.72 87 PRO A O 1
ATOM 692 N N . SER A 1 88 ? -23.164 2.577 -2.137 1.00 45.47 88 SER A N 1
ATOM 693 C CA . SER A 1 88 ? -24.502 2.015 -1.977 1.00 45.47 88 SER A CA 1
ATOM 694 C C . SER A 1 88 ? -24.849 1.299 -3.274 1.00 45.47 88 SER A C 1
ATOM 696 O O . SER A 1 88 ? -24.694 1.886 -4.347 1.00 45.47 88 SER A O 1
ATOM 698 N N . SER A 1 89 ? -25.236 0.021 -3.177 1.00 52.03 89 SER A N 1
ATOM 699 C CA . SER A 1 89 ? -25.643 -0.761 -4.346 1.00 52.03 89 SER A CA 1
ATOM 700 C C . SER A 1 89 ? -26.558 0.094 -5.225 1.00 52.03 89 SER A C 1
ATOM 702 O O . SER A 1 89 ? -27.400 0.814 -4.673 1.00 52.03 89 SER A O 1
ATOM 704 N N . PRO A 1 90 ? -26.403 0.057 -6.564 1.00 59.72 90 PRO A N 1
ATOM 705 C CA . PRO A 1 90 ? -27.312 0.780 -7.435 1.00 59.72 90 PRO A CA 1
ATOM 706 C C . PRO A 1 90 ? -28.749 0.412 -7.038 1.00 59.72 90 PRO A C 1
ATOM 708 O O . PRO A 1 90 ? -29.000 -0.750 -6.696 1.00 59.72 90 PRO A O 1
ATOM 711 N N . PRO A 1 91 ? -29.681 1.382 -7.017 1.00 65.44 91 PRO A N 1
ATOM 712 C CA . PRO A 1 91 ? -31.060 1.108 -6.644 1.00 65.44 91 PRO A CA 1
ATOM 713 C C . PRO A 1 91 ? -31.578 -0.084 -7.463 1.00 65.44 91 PRO A C 1
ATOM 715 O O . PRO A 1 91 ? -31.195 -0.219 -8.633 1.00 65.44 91 PRO A O 1
ATOM 718 N N . PRO A 1 92 ? -32.416 -0.963 -6.877 1.00 63.19 92 PRO A N 1
ATOM 719 C CA . PRO A 1 92 ? -32.981 -2.082 -7.617 1.00 63.19 92 PRO A CA 1
ATOM 720 C C . PRO A 1 92 ? -33.594 -1.546 -8.909 1.00 63.19 92 PRO A C 1
ATOM 722 O O . PRO A 1 92 ? -34.332 -0.556 -8.889 1.00 63.19 92 PRO A O 1
ATOM 725 N N . SER A 1 93 ? -33.239 -2.167 -10.038 1.00 67.38 93 SER A N 1
ATOM 726 C CA . SER A 1 93 ? -33.816 -1.796 -11.329 1.00 67.38 93 SER A CA 1
ATOM 727 C C . SER A 1 93 ? -35.342 -1.786 -11.205 1.00 67.38 93 SER A C 1
ATOM 729 O O . SER A 1 93 ? -35.894 -2.684 -10.558 1.00 67.38 93 SER A O 1
ATOM 731 N N . PRO A 1 94 ? -36.037 -0.786 -11.781 1.00 75.31 94 PRO A N 1
ATOM 732 C CA . PRO A 1 94 ? -37.490 -0.759 -11.757 1.00 75.31 94 PRO A CA 1
ATOM 733 C C . PRO A 1 94 ? -38.032 -2.097 -12.279 1.00 75.31 94 PRO A C 1
ATOM 735 O O . PRO A 1 94 ? -37.426 -2.682 -13.184 1.00 75.31 94 PRO A O 1
ATOM 738 N N . PRO A 1 95 ? -39.139 -2.605 -11.707 1.00 72.31 95 PRO A N 1
ATOM 739 C CA . PRO A 1 95 ? -39.699 -3.885 -12.109 1.00 72.31 95 PRO A CA 1
ATOM 740 C C . PRO A 1 95 ? -39.896 -3.898 -13.624 1.00 72.31 95 PRO A C 1
ATOM 742 O O . PRO A 1 95 ? -40.496 -2.980 -14.189 1.00 72.31 95 PRO A O 1
ATOM 745 N N . ALA A 1 96 ? -39.345 -4.923 -14.276 1.00 68.94 96 ALA A N 1
ATOM 746 C CA . ALA A 1 96 ? -39.505 -5.111 -15.707 1.00 68.94 96 ALA A CA 1
ATOM 747 C C . ALA A 1 96 ? -41.000 -5.094 -16.051 1.00 68.94 96 ALA A C 1
ATOM 749 O O . ALA A 1 96 ? -41.812 -5.725 -15.367 1.00 68.94 96 ALA A O 1
ATOM 750 N N . LEU A 1 97 ? -41.359 -4.351 -17.101 1.00 71.19 97 LEU A N 1
ATOM 751 C CA . LEU A 1 97 ? -42.718 -4.353 -17.629 1.00 71.19 97 LEU A CA 1
ATOM 752 C C . LEU A 1 97 ? -43.150 -5.802 -17.905 1.00 71.19 97 LEU A C 1
ATOM 754 O O . LEU A 1 97 ? -42.332 -6.598 -18.378 1.00 71.19 97 LEU A O 1
ATOM 758 N N . PRO A 1 98 ? -44.411 -6.160 -17.614 1.00 70.81 98 PRO A N 1
ATOM 759 C CA . PRO A 1 98 ? -44.890 -7.514 -17.833 1.00 70.81 98 PRO A CA 1
ATOM 760 C C . PRO A 1 98 ? -44.700 -7.898 -19.303 1.00 70.81 98 PRO A C 1
ATOM 762 O O . PRO A 1 98 ? -45.161 -7.198 -20.207 1.00 70.81 98 PRO A O 1
ATOM 765 N N . LEU A 1 99 ? -44.006 -9.016 -19.530 1.00 65.25 99 LEU A N 1
ATOM 766 C CA . LEU A 1 99 ? -43.933 -9.653 -20.841 1.00 65.25 99 LEU A CA 1
ATOM 767 C C . LEU A 1 99 ? -45.364 -9.919 -21.355 1.00 65.25 99 LEU A C 1
ATOM 769 O O . LEU A 1 99 ? -46.242 -10.260 -20.554 1.00 65.25 99 LEU A O 1
ATOM 773 N N . PRO A 1 100 ? -45.620 -9.811 -22.673 1.00 71.94 100 PRO A N 1
ATOM 774 C CA . PRO A 1 100 ? -46.899 -10.215 -23.244 1.00 71.94 100 PRO A CA 1
ATOM 775 C C . PRO A 1 100 ? -47.198 -11.688 -22.910 1.00 71.94 100 PRO A C 1
ATOM 777 O O . PRO A 1 100 ? -46.272 -12.501 -22.826 1.00 71.94 100 PRO A O 1
ATOM 780 N N . PRO A 1 101 ? -48.478 -12.053 -22.713 1.00 65.94 101 PRO A N 1
ATOM 781 C CA . PRO A 1 101 ? -48.844 -13.402 -22.312 1.00 65.94 101 PRO A CA 1
ATOM 782 C C . PRO A 1 101 ? -48.443 -14.408 -23.395 1.00 65.94 101 PRO A C 1
ATOM 784 O O . PRO A 1 101 ? -48.863 -14.314 -24.549 1.00 65.94 101 PRO A O 1
ATOM 787 N N . SER A 1 102 ? -47.631 -15.385 -23.000 1.00 68.44 102 SER A N 1
ATOM 788 C CA . SER A 1 102 ? -47.341 -16.568 -23.810 1.00 68.44 102 SER A CA 1
ATOM 789 C C . SER A 1 102 ? -48.621 -17.414 -23.955 1.00 68.44 102 SER A C 1
ATOM 791 O O . SER A 1 102 ? -49.406 -17.474 -23.001 1.00 68.44 102 SER A O 1
ATOM 793 N N . PRO A 1 103 ? -48.879 -18.060 -25.109 1.00 63.53 103 PRO A N 1
ATOM 794 C CA . PRO A 1 103 ? -50.081 -18.867 -25.302 1.00 63.53 103 PRO A CA 1
ATOM 795 C C . PRO A 1 103 ? -50.153 -20.020 -24.293 1.00 63.53 103 PRO A C 1
ATOM 797 O O . PRO A 1 103 ? -49.169 -20.715 -24.033 1.00 63.53 103 PRO A O 1
ATOM 800 N N . SER A 1 104 ? -51.343 -20.211 -23.719 1.00 65.44 104 SER A N 1
ATOM 801 C CA . SER A 1 104 ? -51.589 -21.191 -22.663 1.00 65.44 104 SER A CA 1
ATOM 802 C C . SER A 1 104 ? -51.313 -22.628 -23.127 1.00 65.44 104 SER A C 1
ATOM 804 O O . SER A 1 104 ? -51.797 -23.031 -24.188 1.00 65.44 104 SER A O 1
ATOM 806 N N . PRO A 1 105 ? -50.595 -23.438 -22.330 1.00 66.88 105 PRO A N 1
ATOM 807 C CA . PRO A 1 105 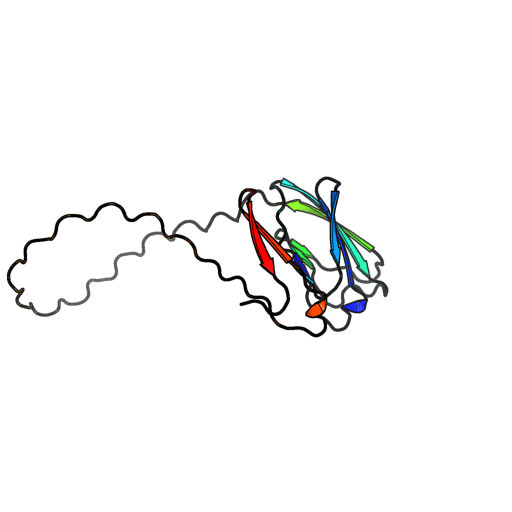? -50.500 -24.872 -22.566 1.00 66.88 105 PRO A CA 1
ATOM 808 C C . PRO A 1 105 ? -51.840 -25.576 -22.260 1.00 66.88 105 PRO A C 1
ATOM 810 O O . PRO A 1 105 ? -52.647 -25.063 -21.480 1.00 66.88 105 PRO A O 1
ATOM 813 N N . PRO A 1 106 ? -52.092 -26.760 -22.850 1.00 65.25 106 PRO A N 1
ATOM 814 C CA . PRO A 1 106 ? -53.314 -27.525 -22.614 1.00 65.25 106 PRO A CA 1
ATOM 815 C C . PRO A 1 106 ? -53.427 -27.992 -21.150 1.00 65.25 106 PRO A C 1
ATOM 817 O O . PRO A 1 106 ? -52.405 -28.195 -20.484 1.00 65.25 106 PRO A O 1
ATOM 820 N N . PRO A 1 107 ? -54.655 -28.198 -20.640 1.00 59.00 107 PRO A N 1
ATOM 821 C CA . PRO A 1 107 ? -54.881 -28.513 -19.237 1.00 59.00 107 PRO A CA 1
ATOM 822 C C . PRO A 1 107 ? -54.306 -29.889 -18.892 1.00 59.00 107 PRO A C 1
ATOM 824 O O . PRO A 1 107 ? -54.663 -30.902 -19.496 1.00 59.00 107 PRO A O 1
ATOM 827 N N . ARG A 1 108 ? -53.423 -29.932 -17.890 1.00 66.38 108 ARG A N 1
ATOM 828 C CA . ARG A 1 108 ? -53.036 -31.180 -17.227 1.00 66.38 108 ARG A CA 1
ATOM 829 C C . ARG A 1 108 ? -53.987 -31.437 -16.063 1.00 66.38 108 ARG A C 1
ATOM 831 O O . ARG A 1 108 ? -54.268 -30.538 -15.276 1.00 66.38 108 ARG A O 1
ATOM 838 N N . LEU A 1 109 ? -54.471 -32.672 -15.976 1.00 58.19 109 LEU A N 1
ATOM 839 C CA . LEU A 1 109 ? -55.265 -33.172 -14.857 1.00 58.19 109 LEU A CA 1
ATOM 840 C C . LEU A 1 109 ? -54.405 -33.152 -13.586 1.00 58.19 109 LEU A C 1
ATOM 842 O O . LEU A 1 109 ? -53.330 -33.753 -13.560 1.00 58.19 109 LEU A O 1
ATOM 846 N N . LEU A 1 110 ? -54.868 -32.439 -12.559 1.00 60.31 110 LEU A N 1
ATOM 847 C CA . LEU A 1 110 ? -54.227 -32.404 -11.247 1.00 60.31 110 LEU A CA 1
ATOM 848 C C . LEU A 1 110 ? -54.512 -33.716 -10.488 1.00 60.31 110 LEU A C 1
ATOM 850 O O . LEU A 1 110 ? -55.651 -34.191 -10.515 1.00 60.31 110 LEU A O 1
ATOM 854 N N . PRO A 1 111 ? -53.513 -34.312 -9.814 1.00 63.12 111 PRO A N 1
ATOM 855 C CA . PRO A 1 111 ? -53.734 -35.397 -8.861 1.00 63.12 111 PRO A CA 1
ATOM 856 C C . PRO A 1 111 ? -54.423 -34.883 -7.577 1.00 63.12 111 PRO A C 1
ATOM 858 O O . PRO A 1 111 ? -54.452 -33.673 -7.344 1.00 63.12 111 PRO A O 1
ATOM 861 N N . PRO A 1 112 ? -54.998 -35.779 -6.750 1.00 62.72 112 PRO A N 1
ATOM 862 C CA . PRO A 1 112 ? -55.727 -35.394 -5.546 1.00 62.72 112 PRO A CA 1
ATOM 863 C C . PRO A 1 112 ? -54.832 -34.728 -4.493 1.00 62.72 112 PRO A C 1
ATOM 865 O O . PRO A 1 112 ? -53.657 -35.064 -4.344 1.00 62.72 112 PRO A O 1
ATOM 868 N N . ASP A 1 113 ? -55.453 -33.798 -3.769 1.00 62.69 113 ASP A N 1
ATOM 869 C CA . ASP A 1 113 ? -54.908 -32.976 -2.688 1.00 62.69 113 ASP A CA 1
ATOM 870 C C . ASP A 1 113 ? -54.264 -33.850 -1.596 1.00 62.69 113 ASP A C 1
ATOM 872 O O . ASP A 1 113 ? -54.934 -34.656 -0.942 1.00 62.69 113 ASP A O 1
ATOM 876 N N . VAL A 1 114 ? -52.946 -33.724 -1.423 1.00 63.19 114 VAL A N 1
ATOM 877 C CA . VAL A 1 114 ? -52.216 -34.347 -0.312 1.00 63.19 114 VAL A CA 1
ATOM 878 C C . VAL A 1 114 ? -52.143 -33.320 0.820 1.00 63.19 114 VAL A C 1
ATOM 880 O O . VAL A 1 114 ? -51.733 -32.187 0.565 1.00 63.19 114 VAL A O 1
ATOM 883 N N . PRO A 1 115 ? -52.495 -33.682 2.067 1.00 64.25 115 PRO A N 1
ATOM 884 C CA . PRO A 1 115 ? -52.449 -32.749 3.184 1.00 64.25 115 PRO A CA 1
ATOM 885 C C . PRO A 1 115 ? -51.025 -32.233 3.431 1.00 64.25 115 PRO A C 1
ATOM 887 O O . PRO A 1 115 ? -50.059 -32.996 3.477 1.00 64.25 115 PRO A O 1
ATOM 890 N N . LEU A 1 116 ? -50.928 -30.914 3.600 1.00 60.78 116 LEU A N 1
ATOM 891 C CA . LEU A 1 116 ? -49.689 -30.182 3.848 1.00 60.78 116 LEU A CA 1
ATOM 892 C C . LEU A 1 116 ? -49.074 -30.588 5.206 1.00 60.78 116 LEU A C 1
ATOM 894 O O . LEU A 1 116 ? -49.803 -30.643 6.202 1.00 60.78 116 LEU A O 1
ATOM 898 N N . PRO A 1 117 ? -47.755 -30.844 5.296 1.00 60.75 117 PRO A N 1
ATOM 899 C CA . PRO A 1 117 ? -47.097 -31.088 6.577 1.00 60.75 117 PRO A CA 1
ATOM 900 C C . PRO A 1 117 ? -47.053 -29.806 7.435 1.00 60.75 117 PRO A C 1
ATOM 902 O O . PRO A 1 117 ? -47.142 -28.698 6.898 1.00 60.75 117 PRO A O 1
ATOM 905 N N . PRO A 1 118 ? -46.907 -29.927 8.768 1.00 63.69 118 PRO A N 1
ATOM 906 C CA . PRO A 1 118 ? -46.803 -28.768 9.647 1.00 63.69 118 PRO A CA 1
ATOM 907 C C . PRO A 1 118 ? -45.535 -27.954 9.350 1.00 63.69 118 PRO A C 1
ATOM 909 O O . PRO A 1 118 ? -44.482 -28.507 9.030 1.00 63.69 118 PRO A O 1
ATOM 912 N N . LEU A 1 119 ? -45.655 -26.629 9.479 1.00 55.75 119 LEU A N 1
ATOM 913 C CA . LEU A 1 119 ? -44.554 -25.671 9.355 1.00 55.75 119 LEU A CA 1
ATOM 914 C C . LEU A 1 119 ? -43.420 -26.045 10.319 1.00 55.75 119 LEU A C 1
ATOM 916 O O . LEU A 1 119 ? -43.606 -26.034 11.537 1.00 55.75 119 LEU A O 1
ATOM 920 N N . LEU A 1 120 ? -42.251 -26.374 9.763 1.00 55.56 120 LEU A N 1
ATOM 921 C CA . LEU A 1 120 ? -41.034 -26.554 10.545 1.00 55.56 120 LEU A CA 1
ATOM 922 C C . LEU A 1 120 ? -40.588 -25.215 11.141 1.00 55.56 120 LEU A C 1
ATOM 924 O O . LEU A 1 120 ? -40.644 -24.173 10.488 1.00 55.56 120 LEU A O 1
ATOM 928 N N . SER A 1 121 ? -40.140 -25.295 12.395 1.00 61.25 121 SER A N 1
ATOM 929 C CA . SER A 1 121 ? -39.511 -24.230 13.175 1.00 61.25 121 SER A CA 1
ATOM 930 C C . SER A 1 121 ? -38.464 -23.441 12.379 1.00 61.25 121 SER A C 1
ATOM 932 O O . SER A 1 121 ? -37.841 -23.999 11.472 1.00 61.25 121 SER A O 1
ATOM 934 N N . PRO A 1 122 ? -38.219 -22.164 12.732 1.00 53.84 122 PRO A N 1
ATOM 935 C CA . PRO A 1 122 ? -37.199 -21.359 12.075 1.00 53.84 122 PRO A CA 1
ATOM 936 C C . PRO A 1 122 ? -35.849 -22.077 12.133 1.00 53.84 122 PRO A C 1
ATOM 938 O O . PRO A 1 122 ? -35.369 -22.444 13.207 1.00 53.84 122 PRO A O 1
ATOM 941 N N . SER A 1 123 ? -35.267 -22.302 10.954 1.00 55.88 123 SER A N 1
ATOM 942 C CA . SER A 1 123 ? -33.913 -22.829 10.827 1.00 55.88 123 SER A CA 1
ATOM 943 C C . SER A 1 123 ? -32.955 -21.889 11.564 1.00 55.88 123 SER A C 1
ATOM 945 O O . SER A 1 123 ? -33.072 -20.671 11.388 1.00 55.88 123 SER A O 1
ATOM 947 N N . PRO A 1 124 ? -32.005 -22.405 12.365 1.00 58.81 124 PRO A N 1
ATOM 948 C CA . PRO A 1 124 ? -30.913 -21.577 12.852 1.00 58.81 124 PRO A CA 1
ATOM 949 C C . PRO A 1 124 ? -30.188 -20.945 11.650 1.00 58.81 124 PRO A C 1
ATOM 951 O O . PRO A 1 124 ? -30.176 -21.544 10.563 1.00 58.81 124 PRO A O 1
ATOM 954 N N . PRO A 1 125 ? -29.627 -19.734 11.812 1.00 55.53 125 PRO A N 1
ATOM 955 C CA . PRO A 1 125 ? -28.871 -19.086 10.751 1.00 55.53 125 PRO A CA 1
ATOM 956 C C . PRO A 1 125 ? -27.751 -20.020 10.266 1.00 55.53 125 PRO A C 1
ATOM 958 O O . PRO A 1 125 ? -27.201 -20.783 11.067 1.00 55.53 125 PRO A O 1
ATOM 961 N N . PRO A 1 126 ? -27.428 -20.013 8.962 1.00 54.19 126 PRO A N 1
ATOM 962 C CA . PRO A 1 126 ? -26.382 -20.869 8.427 1.00 54.19 126 PRO A CA 1
ATOM 963 C C . PRO A 1 126 ? -25.060 -20.552 9.133 1.00 54.19 126 PRO A C 1
ATOM 965 O O . PRO A 1 126 ? -24.584 -19.420 9.088 1.00 54.19 126 PRO A O 1
ATOM 968 N N . ALA A 1 127 ? -24.471 -21.554 9.787 1.00 55.81 127 ALA A N 1
ATOM 969 C CA . ALA A 1 127 ? -23.102 -21.458 10.269 1.00 55.81 127 ALA A CA 1
ATOM 970 C C . ALA A 1 127 ? -22.183 -21.340 9.046 1.00 55.81 127 ALA A C 1
ATOM 972 O O . ALA A 1 127 ? -22.090 -22.271 8.239 1.00 55.81 127 ALA A O 1
ATOM 973 N N . LEU A 1 128 ? -21.556 -20.175 8.888 1.00 50.81 128 LEU A N 1
ATOM 974 C CA . LEU A 1 128 ? -20.551 -19.932 7.863 1.00 50.81 128 LEU A CA 1
ATOM 975 C C . LEU A 1 128 ? -19.333 -20.805 8.169 1.00 50.81 128 LEU A C 1
ATOM 977 O O . LEU A 1 128 ? -18.779 -20.753 9.264 1.00 50.81 128 LEU A O 1
ATOM 981 N N . ARG A 1 129 ? -18.948 -21.643 7.207 1.00 53.34 129 ARG A N 1
ATOM 982 C CA . ARG A 1 129 ? -17.719 -22.433 7.266 1.00 53.34 129 ARG A CA 1
ATOM 983 C C . ARG A 1 129 ? -16.703 -21.754 6.367 1.00 53.34 129 ARG A C 1
ATOM 985 O O . ARG A 1 129 ? -16.939 -21.646 5.166 1.00 53.34 129 ARG A O 1
ATOM 992 N N . PHE A 1 130 ? -15.603 -21.313 6.953 1.00 56.28 130 PHE A N 1
ATOM 993 C CA . PHE A 1 130 ? -14.458 -20.799 6.219 1.00 56.28 130 PHE A CA 1
ATOM 994 C C . PHE A 1 130 ? -13.373 -21.876 6.247 1.00 56.28 130 PHE A C 1
ATOM 996 O O . PHE A 1 130 ? -13.066 -22.409 7.311 1.00 56.28 130 PHE A O 1
ATOM 1003 N N . GLY A 1 131 ? -12.871 -22.254 5.072 1.00 58.53 131 GLY A N 1
ATOM 1004 C CA . GLY A 1 131 ? -11.700 -23.118 4.953 1.00 58.53 131 GLY A CA 1
ATOM 1005 C C . GLY A 1 131 ? -10.449 -22.253 4.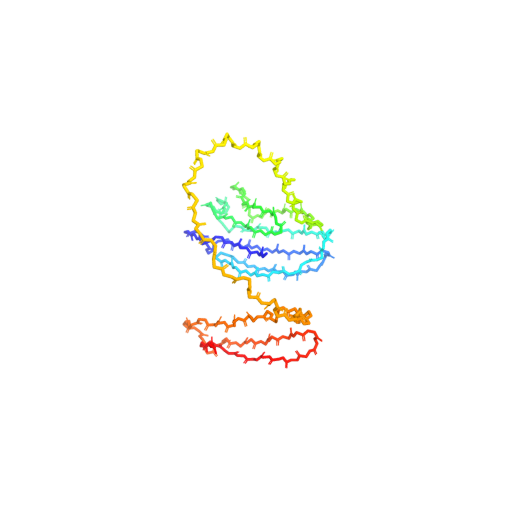990 1.00 58.53 131 GLY A C 1
ATOM 1006 O O . GLY A 1 131 ? -10.399 -21.239 4.294 1.00 58.53 131 GLY A O 1
ATOM 1007 N N . VAL A 1 132 ? -9.477 -22.630 5.815 1.00 63.94 132 VAL A N 1
ATOM 1008 C CA . VAL A 1 132 ? -8.163 -21.987 5.863 1.00 63.94 132 VAL A CA 1
ATOM 1009 C C . VAL A 1 132 ? -7.203 -22.911 5.136 1.00 63.94 132 VAL A C 1
ATOM 1011 O O . VAL A 1 132 ? -6.989 -24.029 5.587 1.00 63.94 132 VAL A O 1
ATOM 1014 N N . THR A 1 133 ? -6.653 -22.456 4.016 1.00 59.53 133 THR A N 1
ATOM 1015 C CA . THR A 1 133 ? -5.641 -23.191 3.252 1.00 59.53 133 THR A CA 1
ATOM 1016 C C . THR A 1 133 ? -4.367 -22.367 3.195 1.00 59.53 133 THR A C 1
ATOM 1018 O O . THR A 1 133 ? -4.426 -21.160 2.953 1.00 59.53 133 THR A O 1
ATOM 1021 N N . VAL A 1 134 ? -3.226 -23.012 3.411 1.00 68.12 134 VAL A N 1
ATOM 1022 C CA . VAL A 1 134 ? -1.904 -22.399 3.259 1.00 68.12 134 VAL A CA 1
ATOM 1023 C C . VAL A 1 134 ? -1.106 -23.233 2.275 1.00 68.12 134 VAL A C 1
ATOM 1025 O O . VAL A 1 134 ? -0.809 -24.397 2.546 1.00 68.12 134 VAL A O 1
ATOM 1028 N N . ASP A 1 135 ? -0.794 -22.630 1.132 1.00 63.91 135 ASP A N 1
ATOM 1029 C CA . ASP A 1 135 ? -0.038 -23.261 0.056 1.00 63.91 135 ASP A CA 1
ATOM 1030 C C . ASP A 1 135 ? 1.433 -23.496 0.446 1.00 63.91 135 ASP A C 1
ATOM 1032 O O . ASP A 1 135 ? 2.004 -22.796 1.287 1.00 63.91 135 ASP A O 1
ATOM 1036 N N . ASP A 1 136 ? 2.047 -24.503 -0.174 1.00 53.94 136 ASP A N 1
ATOM 1037 C CA . ASP A 1 136 ? 3.462 -24.835 0.010 1.00 53.94 136 ASP A CA 1
ATOM 1038 C C . ASP A 1 136 ? 4.366 -23.850 -0.752 1.00 53.94 136 ASP A C 1
ATOM 1040 O O . ASP A 1 136 ? 4.029 -23.385 -1.843 1.00 53.94 136 ASP A O 1
ATOM 1044 N N . GLY A 1 137 ? 5.533 -23.534 -0.187 1.00 58.50 137 GLY A N 1
ATOM 1045 C CA . GLY A 1 137 ? 6.476 -22.577 -0.765 1.00 58.50 137 GLY A CA 1
ATOM 1046 C C . GLY A 1 137 ? 7.919 -22.834 -0.338 1.00 58.50 137 GLY A C 1
ATOM 1047 O O . GLY A 1 137 ? 8.188 -23.584 0.597 1.00 58.50 137 GLY A O 1
ATOM 1048 N N . GLU A 1 138 ? 8.873 -22.182 -1.009 1.00 50.69 138 GLU A N 1
ATOM 1049 C CA . GLU A 1 138 ? 10.319 -22.442 -0.858 1.00 50.69 138 GLU A CA 1
ATOM 1050 C C . GLU A 1 138 ? 10.851 -22.218 0.578 1.00 50.69 138 GLU A C 1
ATOM 1052 O O . GLU A 1 138 ? 11.848 -22.814 0.980 1.00 50.69 138 GLU A O 1
ATOM 1057 N N . PHE A 1 139 ? 10.128 -21.431 1.382 1.00 53.75 139 PHE A N 1
ATOM 1058 C CA . PHE A 1 139 ? 10.427 -21.130 2.787 1.00 53.75 139 PHE A CA 1
ATOM 1059 C C . PHE A 1 139 ? 9.318 -21.601 3.740 1.00 53.75 139 PHE A C 1
ATOM 1061 O O . PHE A 1 139 ? 9.117 -21.014 4.800 1.00 53.75 139 PHE A O 1
ATOM 1068 N N . ALA A 1 140 ? 8.582 -22.661 3.388 1.00 45.88 140 ALA A N 1
ATOM 1069 C CA . ALA A 1 140 ? 7.452 -23.170 4.173 1.00 45.88 140 ALA A CA 1
ATOM 1070 C C . ALA A 1 140 ? 7.787 -23.440 5.658 1.00 45.88 140 ALA A C 1
ATOM 1072 O O . ALA A 1 140 ? 6.939 -23.280 6.534 1.00 45.88 140 ALA A O 1
ATOM 1073 N N . TYR A 1 141 ? 9.047 -23.774 5.955 1.00 46.00 141 TYR A N 1
ATOM 1074 C CA . TYR A 1 141 ? 9.556 -24.011 7.309 1.00 46.00 141 TYR A CA 1
ATOM 1075 C C . TYR A 1 141 ? 9.696 -22.742 8.173 1.00 46.00 141 TYR A C 1
ATOM 1077 O O . TYR A 1 141 ? 9.905 -22.861 9.379 1.00 46.00 141 TYR A O 1
ATOM 1085 N N . GLU A 1 142 ? 9.603 -21.547 7.585 1.00 56.78 142 GLU A N 1
ATOM 1086 C CA . GLU A 1 142 ? 9.627 -20.257 8.295 1.00 56.78 142 GLU A CA 1
ATOM 1087 C C . GLU A 1 142 ? 8.216 -19.699 8.529 1.00 56.78 142 GLU A C 1
ATOM 1089 O O . GLU A 1 142 ? 8.041 -18.687 9.210 1.00 56.78 142 GLU A O 1
ATOM 1094 N N . VAL A 1 143 ? 7.194 -20.357 7.974 1.00 48.75 143 VAL A N 1
ATOM 1095 C CA . VAL A 1 143 ? 5.814 -19.889 8.032 1.00 48.75 143 VAL A CA 1
ATOM 1096 C C . VAL A 1 143 ? 5.155 -20.390 9.309 1.00 48.75 143 VAL A C 1
ATOM 1098 O O . VAL A 1 143 ? 4.954 -21.588 9.506 1.00 48.75 143 VAL A O 1
ATOM 1101 N N . HIS A 1 144 ? 4.754 -19.442 10.150 1.00 65.44 144 HIS A N 1
ATOM 1102 C CA . HIS A 1 144 ? 3.926 -19.676 11.323 1.00 65.44 144 HIS A CA 1
ATOM 1103 C C . HIS A 1 144 ? 2.811 -18.638 11.363 1.00 65.44 144 HIS A C 1
ATOM 1105 O O . HIS A 1 144 ? 3.065 -17.445 11.185 1.00 65.44 144 HIS A O 1
ATOM 1111 N N . TRP A 1 145 ? 1.585 -19.085 11.613 1.00 67.06 145 TRP A N 1
ATOM 1112 C CA . TRP A 1 145 ? 0.428 -18.206 11.736 1.00 67.06 145 TRP A CA 1
ATOM 1113 C C . TRP A 1 145 ? -0.475 -18.632 12.895 1.00 67.06 145 TRP A C 1
ATOM 1115 O O . TRP A 1 145 ? -0.515 -19.800 13.288 1.00 67.06 145 TRP A O 1
ATOM 1125 N N . GLU A 1 146 ? -1.195 -17.655 13.440 1.00 70.00 146 GLU A N 1
ATOM 1126 C CA . GLU A 1 146 ? -2.180 -17.809 14.510 1.00 70.00 146 GLU A CA 1
ATOM 1127 C C . GLU A 1 146 ? -3.456 -17.065 14.094 1.00 70.00 146 GLU A C 1
ATOM 1129 O O . GLU A 1 146 ? -3.385 -15.928 13.623 1.00 70.00 146 GLU A O 1
ATOM 1134 N N . LEU A 1 147 ? -4.611 -17.722 14.229 1.00 62.56 147 LEU A N 1
ATOM 1135 C CA . LEU A 1 147 ? -5.931 -17.150 13.975 1.00 62.56 147 LEU A CA 1
ATOM 1136 C C . LEU A 1 147 ? -6.701 -17.062 15.295 1.00 62.56 147 LEU A C 1
ATOM 1138 O O . LEU A 1 147 ? -6.947 -18.073 15.959 1.00 62.56 147 LEU A O 1
ATOM 1142 N N . GLU A 1 148 ? -7.094 -15.841 15.645 1.00 69.00 148 GLU A N 1
ATOM 1143 C CA . GLU A 1 148 ? -7.904 -15.530 16.821 1.00 69.00 148 GLU A CA 1
ATOM 1144 C C . GLU A 1 148 ? -9.255 -14.975 16.363 1.00 69.00 148 GLU A C 1
ATOM 1146 O O . GLU A 1 148 ? -9.316 -14.098 15.494 1.00 69.00 148 GLU A O 1
ATOM 1151 N N . CYS A 1 149 ? -10.344 -15.491 16.927 1.00 58.34 149 CYS A N 1
ATOM 1152 C CA . CYS A 1 149 ? -11.687 -14.967 16.705 1.00 58.34 149 CYS A CA 1
ATOM 1153 C C . CYS A 1 149 ? -12.334 -14.658 18.054 1.00 58.34 149 CYS A C 1
ATOM 1155 O O . CYS A 1 149 ? -12.310 -15.468 18.973 1.00 58.34 149 CYS A O 1
ATOM 1157 N N . ASP A 1 150 ? -12.875 -13.444 18.168 1.00 63.94 150 ASP A N 1
ATOM 1158 C CA . ASP A 1 150 ? -13.584 -12.933 19.352 1.00 63.94 150 ASP A CA 1
ATOM 1159 C C . ASP A 1 150 ? -12.823 -13.083 20.693 1.00 63.94 150 ASP A C 1
ATOM 1161 O O . ASP A 1 150 ? -13.420 -13.188 21.762 1.00 63.94 150 ASP A O 1
ATOM 1165 N N . GLY A 1 151 ? -11.484 -13.060 20.641 1.00 55.59 151 GLY A N 1
ATOM 1166 C CA . GLY A 1 151 ? -10.605 -13.100 21.815 1.00 55.59 151 GLY A CA 1
ATOM 1167 C C . GLY A 1 151 ? -10.206 -14.498 22.298 1.00 55.59 151 GLY A C 1
ATOM 1168 O O . GLY A 1 151 ? -9.481 -14.599 23.289 1.00 55.59 151 GLY A O 1
ATOM 1169 N N . ASP A 1 152 ? -10.634 -15.561 21.609 1.00 52.94 152 ASP A N 1
ATOM 1170 C CA . ASP A 1 152 ? -10.196 -16.934 21.862 1.00 52.94 152 ASP A CA 1
ATOM 1171 C C . ASP A 1 152 ? -9.226 -17.406 20.760 1.00 52.94 152 ASP A C 1
ATOM 1173 O O . ASP A 1 152 ? -9.469 -17.256 19.558 1.00 52.94 152 ASP A O 1
ATOM 1177 N N . LYS A 1 153 ? -8.085 -17.978 21.174 1.00 53.03 153 LYS A N 1
ATOM 1178 C CA . LYS A 1 153 ? -7.082 -18.565 20.269 1.00 53.03 153 LYS A CA 1
ATOM 1179 C C . LYS A 1 153 ? -7.614 -19.874 19.705 1.00 53.03 153 LYS A C 1
ATOM 1181 O O . LYS A 1 153 ? -7.627 -20.884 20.410 1.00 53.03 153 LYS A O 1
ATOM 1186 N N . GLU A 1 154 ? -8.037 -19.863 18.446 1.00 64.25 154 GLU A N 1
ATOM 1187 C CA . GLU A 1 154 ? -8.757 -20.999 17.868 1.00 64.25 154 GLU A CA 1
ATOM 1188 C C . GLU A 1 154 ? -7.884 -21.887 16.970 1.00 64.25 154 GLU A C 1
ATOM 1190 O O . GLU A 1 154 ? -8.059 -23.106 17.010 1.00 64.25 154 GLU A O 1
ATOM 1195 N N . LEU A 1 155 ? -6.913 -21.350 16.215 1.00 62.28 155 LEU A N 1
ATOM 1196 C CA . LEU A 1 155 ? -6.096 -22.147 15.282 1.00 62.28 155 LEU A CA 1
ATOM 1197 C C . LEU A 1 155 ? -4.657 -21.628 15.134 1.00 62.28 155 LEU A C 1
ATOM 1199 O O . LEU A 1 155 ? -4.413 -20.425 15.088 1.00 62.28 155 LEU A O 1
ATOM 1203 N N . PHE A 1 156 ? -3.705 -22.552 14.995 1.00 68.88 156 PHE A N 1
ATOM 1204 C CA . PHE A 1 156 ? -2.307 -22.277 14.656 1.00 68.88 156 PHE A CA 1
ATOM 1205 C C . PHE A 1 156 ? -1.836 -23.243 13.568 1.00 68.88 156 PHE A C 1
ATOM 1207 O O . PHE A 1 156 ? -2.220 -24.416 13.567 1.00 68.88 156 PHE A O 1
ATOM 1214 N N . GLY A 1 157 ? -0.984 -22.769 12.661 1.00 70.56 157 GLY A N 1
ATOM 1215 C CA . GLY A 1 157 ? -0.501 -23.582 11.550 1.00 70.56 157 GLY A CA 1
ATOM 1216 C C . GLY A 1 157 ? 0.819 -23.099 10.960 1.00 70.56 157 GLY A C 1
ATOM 1217 O O . GLY A 1 157 ? 1.381 -22.081 11.368 1.00 70.56 157 GLY A O 1
ATOM 1218 N N . GLY A 1 158 ? 1.321 -23.879 10.007 1.00 64.12 158 GLY A N 1
ATOM 1219 C CA . GLY A 1 158 ? 2.467 -23.535 9.170 1.00 64.12 158 GLY A CA 1
ATOM 1220 C C . GLY A 1 158 ? 2.115 -23.708 7.699 1.00 64.12 158 GLY A C 1
ATOM 1221 O O . GLY A 1 158 ? 0.933 -23.752 7.358 1.00 64.12 158 GLY A O 1
ATOM 1222 N N . ALA A 1 159 ? 3.122 -23.806 6.840 1.00 62.81 159 ALA A N 1
ATOM 1223 C CA . ALA A 1 159 ? 2.929 -24.169 5.443 1.00 62.81 159 ALA A CA 1
ATOM 1224 C C . ALA A 1 159 ? 3.481 -25.588 5.179 1.00 62.81 159 ALA A C 1
ATOM 1226 O O . ALA A 1 159 ? 4.574 -25.902 5.662 1.00 62.81 159 ALA A O 1
ATOM 1227 N N . PRO A 1 160 ? 2.759 -26.445 4.437 1.00 42.59 160 PRO A N 1
ATOM 1228 C CA . PRO A 1 160 ? 1.367 -26.271 4.013 1.00 42.59 160 PRO A CA 1
ATOM 1229 C C . PRO A 1 160 ? 0.361 -26.591 5.141 1.00 42.59 160 PRO A C 1
ATOM 1231 O O . PRO A 1 160 ? 0.682 -27.312 6.090 1.00 42.59 160 PRO A O 1
ATOM 1234 N N . PHE A 1 161 ? -0.869 -26.078 5.028 1.00 55.47 161 PHE A N 1
ATOM 1235 C CA . PHE A 1 161 ? -1.984 -26.364 5.947 1.00 55.47 161 PHE A CA 1
ATOM 1236 C C . PHE A 1 161 ? -3.298 -26.547 5.173 1.00 55.47 161 PHE A C 1
ATOM 1238 O O . PHE A 1 161 ? -3.618 -25.719 4.318 1.00 55.47 161 PHE A O 1
ATOM 1245 N N . GLU A 1 162 ? -4.047 -27.610 5.490 1.00 54.94 162 GLU A N 1
ATOM 1246 C CA . GLU A 1 162 ? -5.348 -27.980 4.895 1.00 54.94 162 GLU A CA 1
ATOM 1247 C C . GLU A 1 162 ? -6.424 -28.224 5.963 1.00 54.94 162 GLU A C 1
ATOM 1249 O O . GLU A 1 162 ? -6.092 -28.818 7.018 1.00 54.94 162 GLU A O 1
#

Foldseek 3Di:
DKFKAADPQQVQKKKWKDWPNHGDDIDTPGDDDDDDDAAFIKMKMKIAGPVQQWPPPIWIDDLNDTDTGDHRDGIDMDIDGRHNDDPPPDPPDDPPDDDDDDDDDDDDDDDDDDDDDDDDDDDDDDDDDDDDFAAADPVQVVAKDWDDDPHDGDDIDTPGDD

pLDDT: mean 71.29, std 12.22, range [42.59, 90.31]

Radius of gyration: 26.47 Å; chains: 1; bounding box: 71×47×47 Å

Organism: NCBI:txid127549